Protein AF-A0AB33C0I4-F1 (afdb_monomer_lite)

Sequence (66 aa):
MHEPLSTSILSLAAVREVHLTPAINSIVVCYDPQGITEKAFQENFCQLLQQLTPAHGLRCCEADNW

pLDDT: mean 73.04, std 12.85, range [40.38, 86.69]

Secondary structure (DSSP, 8-state):
--HHHHHHHHTSTTEEEEEEEGGGTEEEEEE--TT--HHHHHHHHHHHHHHH-TTS----------

Foldseek 3Di:
DCVVPQVLLCPDAFWDDWDQDPVVRDIDTHGDCPVPDPVNSLVVSQVSVCVVCVPPPDDDDDPDDD

Radius of gyration: 12.06 Å; chains: 1; bounding box: 27×26×29 Å

Structure (mmCIF, N/CA/C/O backbone):
data_AF-A0AB33C0I4-F1
#
_entry.id   AF-A0AB33C0I4-F1
#
loop_
_atom_site.group_PDB
_atom_site.id
_atom_site.type_symbol
_atom_site.label_atom_id
_atom_site.label_alt_id
_atom_site.label_comp_id
_atom_site.label_asym_id
_atom_site.label_entity_id
_atom_site.label_seq_id
_atom_site.pdbx_PDB_ins_code
_atom_site.Cartn_x
_atom_site.Cartn_y
_atom_site.Cartn_z
_atom_site.occupancy
_atom_site.B_iso_or_equiv
_atom_site.auth_seq_id
_atom_site.auth_comp_id
_atom_site.auth_asym_id
_atom_site.auth_atom_id
_atom_site.pdbx_PDB_model_num
ATOM 1 N N . MET A 1 1 ? 6.832 -5.591 -17.765 1.00 49.44 1 MET A N 1
ATOM 2 C CA . MET A 1 1 ? 6.623 -6.460 -16.581 1.00 49.44 1 MET A CA 1
ATOM 3 C C . MET A 1 1 ? 6.099 -5.687 -15.351 1.00 49.44 1 MET A C 1
ATOM 5 O O . MET A 1 1 ? 6.215 -6.198 -14.250 1.00 49.44 1 MET A O 1
ATOM 9 N N . HIS A 1 2 ? 5.500 -4.489 -15.497 1.00 54.09 2 HIS A N 1
ATOM 10 C CA . HIS A 1 2 ? 5.081 -3.635 -14.360 1.00 54.09 2 HIS A CA 1
ATOM 11 C C . HIS A 1 2 ? 3.571 -3.641 -14.058 1.00 54.09 2 HIS A C 1
ATOM 13 O O . HIS A 1 2 ? 3.182 -3.357 -12.930 1.00 54.09 2 HIS A O 1
ATOM 19 N N . GLU A 1 3 ? 2.725 -4.003 -15.025 1.00 56.78 3 GLU A N 1
ATOM 20 C CA . GLU A 1 3 ? 1.269 -4.104 -14.838 1.00 56.78 3 GLU A CA 1
ATOM 21 C C . GLU A 1 3 ? 0.815 -5.029 -13.690 1.00 56.78 3 GLU A C 1
ATOM 23 O O . GLU A 1 3 ? -0.102 -4.638 -12.972 1.00 56.78 3 GLU A O 1
ATOM 28 N N . PRO A 1 4 ? 1.439 -6.197 -13.407 1.00 69.38 4 PRO A N 1
ATOM 29 C CA . PRO A 1 4 ? 0.953 -7.046 -12.316 1.00 69.38 4 PRO A CA 1
ATOM 30 C C . PRO A 1 4 ? 1.142 -6.419 -10.925 1.00 69.38 4 PRO A C 1
ATOM 32 O O . PRO A 1 4 ? 0.395 -6.751 -10.007 1.00 69.38 4 PRO A O 1
ATOM 35 N N . LEU A 1 5 ? 2.100 -5.501 -10.752 1.00 72.75 5 LEU A N 1
ATOM 36 C CA . LEU A 1 5 ? 2.380 -4.859 -9.463 1.00 72.75 5 LEU A CA 1
ATOM 37 C C . LEU A 1 5 ? 1.365 -3.764 -9.133 1.00 72.75 5 LEU A C 1
ATOM 39 O O . LEU A 1 5 ? 0.816 -3.766 -8.034 1.00 72.75 5 LEU A O 1
ATOM 43 N N . SER A 1 6 ? 1.072 -2.860 -10.074 1.00 72.25 6 SER A N 1
ATOM 44 C CA . SER A 1 6 ? 0.097 -1.787 -9.839 1.00 72.25 6 SER A CA 1
ATOM 45 C C . SER A 1 6 ? -1.304 -2.344 -9.596 1.00 72.25 6 SER A C 1
ATOM 47 O O . SER A 1 6 ? -1.964 -1.925 -8.649 1.00 72.25 6 SER A O 1
ATOM 49 N N . THR A 1 7 ? -1.736 -3.336 -10.382 1.00 78.19 7 THR A N 1
ATOM 50 C CA . THR A 1 7 ? -3.039 -3.991 -10.195 1.00 78.19 7 THR A CA 1
ATOM 51 C C . THR A 1 7 ? -3.131 -4.717 -8.856 1.00 78.19 7 THR A C 1
ATOM 53 O O . THR A 1 7 ? -4.151 -4.619 -8.179 1.00 78.19 7 THR A O 1
ATOM 56 N N . SER A 1 8 ? -2.063 -5.399 -8.434 1.00 79.38 8 SER A N 1
ATOM 57 C CA . SER A 1 8 ? -2.048 -6.079 -7.135 1.00 79.38 8 SER A CA 1
ATOM 58 C C . SER A 1 8 ? -2.093 -5.085 -5.973 1.00 79.38 8 SER A C 1
ATOM 60 O O . SER A 1 8 ? -2.827 -5.308 -5.017 1.00 79.38 8 SER A O 1
ATOM 62 N N . ILE A 1 9 ? -1.381 -3.956 -6.052 1.00 80.50 9 ILE A N 1
ATOM 63 C CA . ILE A 1 9 ? -1.410 -2.929 -4.998 1.00 80.50 9 ILE A CA 1
ATOM 64 C C . ILE A 1 9 ? -2.773 -2.229 -4.944 1.00 80.50 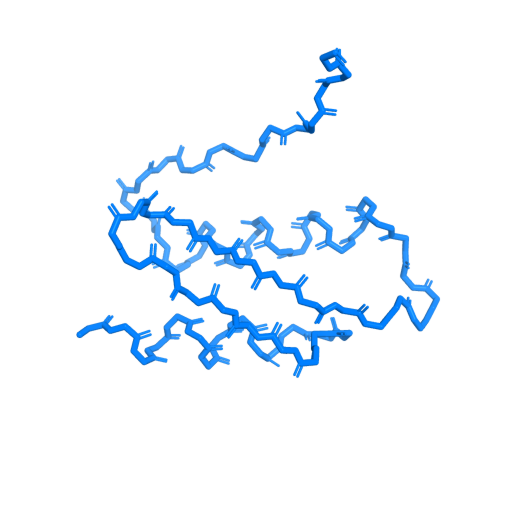9 ILE A C 1
ATOM 66 O O . ILE A 1 9 ? -3.296 -2.014 -3.857 1.00 80.50 9 ILE A O 1
ATOM 70 N N . LEU A 1 10 ? -3.391 -1.940 -6.092 1.00 81.31 10 LEU A N 1
ATOM 71 C CA . LEU A 1 10 ? -4.756 -1.399 -6.156 1.00 81.31 10 LEU A CA 1
ATOM 72 C C . LEU A 1 10 ? -5.814 -2.346 -5.561 1.00 81.31 10 LEU A C 1
ATOM 74 O O . LEU A 1 10 ? -6.917 -1.904 -5.258 1.00 81.31 10 LEU A O 1
ATOM 78 N N . SER A 1 11 ? -5.502 -3.637 -5.399 1.00 80.38 11 SER A N 1
ATOM 79 C CA . SER A 1 11 ? -6.406 -4.611 -4.775 1.00 80.38 11 SER A CA 1
ATOM 80 C C . SER A 1 11 ? -6.411 -4.559 -3.242 1.00 80.38 11 SER A C 1
ATOM 82 O O . SER A 1 11 ? -7.313 -5.121 -2.618 1.00 80.38 11 SER A O 1
ATOM 84 N N . LEU A 1 12 ? -5.443 -3.871 -2.621 1.00 79.44 12 LEU A N 1
ATOM 85 C CA . LEU A 1 12 ? -5.465 -3.620 -1.183 1.00 79.44 12 LEU A CA 1
ATOM 86 C C . LEU A 1 12 ? -6.646 -2.716 -0.839 1.00 79.44 12 LEU A C 1
ATOM 88 O O . LEU A 1 12 ? -6.821 -1.638 -1.412 1.00 79.44 12 LEU A O 1
ATOM 92 N N . ALA A 1 13 ? -7.424 -3.139 0.157 1.00 68.88 13 ALA A N 1
ATOM 93 C CA . ALA A 1 13 ? -8.433 -2.284 0.762 1.00 68.88 13 ALA A CA 1
ATOM 94 C C . ALA A 1 13 ? -7.797 -0.942 1.166 1.00 68.88 13 ALA A C 1
ATOM 96 O O . ALA A 1 13 ? -6.645 -0.911 1.596 1.00 68.88 13 ALA A O 1
ATOM 97 N N . ALA A 1 14 ? -8.557 0.144 1.011 1.00 79.44 14 ALA A N 1
ATOM 98 C CA . ALA A 1 14 ? -8.136 1.537 1.185 1.00 79.44 14 ALA A CA 1
ATOM 99 C C . ALA A 1 14 ? -7.285 2.158 0.060 1.00 79.44 14 ALA A C 1
ATOM 101 O O . ALA A 1 14 ? -7.281 3.383 -0.035 1.00 79.44 14 ALA A O 1
ATOM 102 N N . VAL A 1 15 ? -6.623 1.411 -0.831 1.00 83.38 15 VAL A N 1
ATOM 103 C CA . VAL A 1 15 ? -5.801 2.032 -1.890 1.00 83.38 15 VAL A CA 1
ATOM 104 C C . VAL A 1 15 ? -6.672 2.678 -2.970 1.00 83.38 15 VAL A C 1
ATOM 106 O O . VAL A 1 15 ? -7.547 2.041 -3.550 1.00 83.38 15 VAL A O 1
ATOM 109 N N . ARG A 1 16 ? -6.414 3.956 -3.270 1.00 85.06 16 ARG A N 1
ATOM 110 C CA . ARG A 1 16 ? -7.097 4.708 -4.335 1.00 85.06 16 ARG A CA 1
ATOM 111 C C . ARG A 1 16 ? -6.235 4.909 -5.568 1.00 85.06 16 ARG A C 1
ATOM 113 O O . ARG A 1 16 ? -6.761 4.946 -6.676 1.00 85.06 16 ARG A O 1
ATOM 120 N N . GLU A 1 17 ? -4.933 5.072 -5.372 1.00 85.69 17 GLU A N 1
ATOM 121 C CA . GLU A 1 17 ? -4.012 5.382 -6.454 1.00 85.69 17 GLU A CA 1
ATOM 122 C C . GLU A 1 17 ? -2.626 4.814 -6.163 1.00 85.69 17 GLU A C 1
ATOM 124 O O . GLU A 1 17 ? -2.181 4.780 -5.014 1.00 85.69 17 GLU A O 1
ATOM 129 N N . VAL A 1 18 ? -1.945 4.373 -7.219 1.00 84.19 18 VAL A N 1
ATOM 130 C CA . VAL A 1 18 ? -0.594 3.821 -7.154 1.00 84.19 18 VAL A CA 1
ATOM 131 C C . VAL A 1 18 ? 0.241 4.473 -8.241 1.00 84.19 18 VAL A C 1
ATOM 133 O O . VAL A 1 18 ? -0.055 4.330 -9.426 1.00 84.19 18 VAL A O 1
ATOM 136 N N . HIS A 1 19 ? 1.316 5.136 -7.834 1.00 82.56 19 HIS A N 1
ATOM 137 C CA . HIS A 1 19 ? 2.316 5.693 -8.734 1.00 82.56 19 HIS A CA 1
ATOM 138 C C . HIS A 1 19 ? 3.598 4.880 -8.613 1.00 82.56 19 HIS A C 1
ATOM 140 O O . HIS A 1 19 ? 4.249 4.858 -7.568 1.00 82.56 19 HIS A O 1
ATOM 146 N N . LEU A 1 20 ? 3.953 4.191 -9.695 1.00 81.31 20 LEU A N 1
ATOM 147 C CA . LEU A 1 20 ? 5.230 3.499 -9.817 1.00 81.31 20 LEU A CA 1
ATOM 148 C C . LEU A 1 20 ? 6.217 4.445 -10.494 1.00 81.31 20 LEU A C 1
ATOM 150 O O . LEU A 1 20 ? 5.949 4.908 -11.602 1.00 81.31 20 LEU A O 1
ATOM 154 N N . THR A 1 21 ? 7.374 4.670 -9.874 1.00 77.88 21 THR A N 1
ATOM 155 C CA . THR A 1 21 ? 8.472 5.444 -10.464 1.00 77.88 21 THR A CA 1
ATOM 156 C C . THR A 1 21 ? 9.651 4.506 -10.736 1.00 77.88 21 THR A C 1
ATOM 158 O O . THR A 1 21 ? 10.513 4.332 -9.868 1.00 77.88 21 THR A O 1
ATOM 161 N N . PRO A 1 22 ? 9.726 3.890 -11.937 1.00 68.38 22 PRO A N 1
ATOM 162 C CA . PRO A 1 22 ? 10.734 2.876 -12.252 1.00 68.38 22 PRO A CA 1
ATOM 163 C C . PRO A 1 22 ? 12.163 3.416 -12.202 1.00 68.38 22 PRO A C 1
ATOM 165 O O . PRO A 1 22 ? 13.080 2.693 -11.840 1.00 68.38 22 PRO A O 1
ATOM 168 N N . ALA 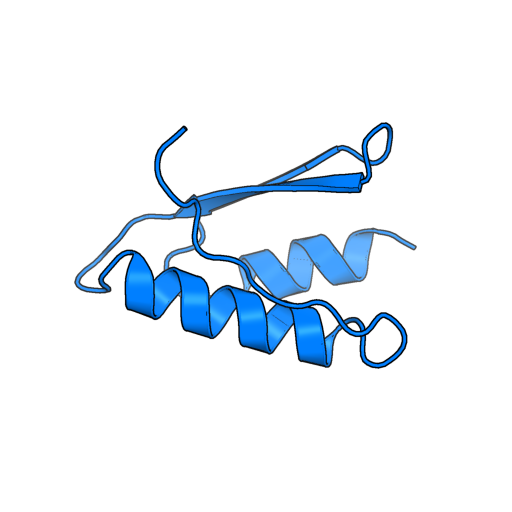A 1 23 ? 12.354 4.699 -12.527 1.00 72.38 23 ALA A N 1
ATOM 169 C CA . ALA A 1 23 ? 13.673 5.331 -12.570 1.00 72.38 23 ALA A CA 1
ATOM 170 C C . ALA A 1 23 ? 14.407 5.325 -11.216 1.00 72.38 23 ALA A C 1
ATOM 172 O O . ALA A 1 23 ? 15.631 5.408 -11.189 1.00 72.38 23 ALA A O 1
ATOM 173 N N . ILE A 1 24 ? 13.669 5.225 -10.107 1.00 70.94 24 ILE A N 1
ATOM 174 C CA . ILE A 1 24 ? 14.216 5.227 -8.743 1.00 70.94 24 ILE A CA 1
ATOM 175 C C . ILE A 1 24 ? 13.733 4.030 -7.913 1.00 70.94 24 ILE A C 1
ATOM 177 O O . ILE A 1 24 ? 13.886 4.042 -6.696 1.00 70.94 24 ILE A O 1
ATOM 181 N N . ASN A 1 25 ? 13.126 3.017 -8.546 1.00 73.94 25 ASN A N 1
ATOM 182 C CA . ASN A 1 25 ? 12.518 1.863 -7.870 1.00 73.94 25 ASN A CA 1
ATOM 183 C C . ASN A 1 25 ? 11.619 2.254 -6.680 1.00 73.94 25 ASN A C 1
ATOM 185 O O . ASN A 1 25 ? 11.666 1.628 -5.623 1.00 73.94 25 ASN A O 1
ATOM 189 N N . SER A 1 26 ? 10.806 3.299 -6.854 1.00 76.06 26 SER A N 1
ATOM 190 C CA . SER A 1 26 ? 9.917 3.812 -5.808 1.00 76.06 26 SER A CA 1
ATOM 191 C C . SER A 1 26 ? 8.452 3.548 -6.141 1.00 76.06 26 SER A C 1
ATOM 193 O O . SER A 1 26 ? 8.049 3.570 -7.309 1.00 76.06 26 SER A O 1
ATOM 195 N N . ILE A 1 27 ? 7.664 3.303 -5.097 1.00 80.38 27 ILE A N 1
ATOM 196 C CA . ILE A 1 27 ? 6.221 3.092 -5.155 1.00 80.38 27 ILE A CA 1
ATOM 197 C C . ILE A 1 27 ? 5.582 4.086 -4.192 1.00 80.38 27 ILE A C 1
ATOM 199 O O . ILE A 1 27 ? 5.865 4.058 -2.997 1.00 80.38 27 ILE A O 1
ATOM 203 N N . VAL A 1 28 ? 4.710 4.943 -4.714 1.00 83.19 28 VAL A N 1
ATOM 204 C CA . VAL A 1 28 ? 3.890 5.858 -3.917 1.00 83.19 28 VAL A CA 1
ATOM 205 C C . VAL A 1 28 ? 2.450 5.375 -3.975 1.00 83.19 28 VAL A C 1
ATOM 207 O O . VAL A 1 28 ? 1.934 5.077 -5.053 1.00 83.19 28 VAL A O 1
ATOM 210 N N . VAL A 1 29 ? 1.804 5.288 -2.815 1.00 84.44 29 VAL A N 1
ATOM 211 C CA . VAL A 1 29 ? 0.431 4.797 -2.692 1.00 84.44 29 VAL A CA 1
ATOM 212 C C . VAL A 1 29 ? -0.412 5.832 -1.964 1.00 84.44 29 VAL A C 1
ATOM 214 O O . VAL A 1 29 ? -0.095 6.216 -0.841 1.00 84.44 29 VAL A O 1
ATOM 217 N N . CYS A 1 30 ? -1.500 6.259 -2.598 1.00 85.62 30 CYS A N 1
ATOM 218 C CA . CYS A 1 30 ? -2.521 7.081 -1.962 1.00 85.62 30 CYS A CA 1
ATOM 219 C C . CYS A 1 30 ? -3.621 6.152 -1.452 1.00 85.62 30 CYS A C 1
ATOM 221 O O . CYS A 1 30 ? -4.225 5.420 -2.243 1.00 85.62 30 CYS A O 1
ATOM 223 N N . TYR A 1 31 ? -3.900 6.190 -0.151 1.00 83.50 31 TYR A N 1
ATOM 224 C CA . TYR A 1 31 ? -4.944 5.378 0.464 1.00 83.50 31 TYR A CA 1
ATOM 225 C C . TYR A 1 31 ? -5.922 6.236 1.274 1.00 83.50 31 TYR A C 1
ATOM 227 O O . TYR A 1 31 ? -5.557 7.286 1.800 1.00 83.50 31 TYR A O 1
ATOM 235 N N . ASP A 1 32 ? -7.181 5.806 1.331 1.00 86.69 32 ASP A N 1
ATOM 236 C CA . ASP A 1 32 ? -8.211 6.392 2.182 1.00 86.69 32 ASP A CA 1
ATOM 237 C C . ASP A 1 32 ? -8.316 5.563 3.463 1.00 86.69 32 ASP A C 1
ATOM 239 O O . ASP A 1 32 ? -8.728 4.403 3.397 1.00 86.69 32 ASP A O 1
ATOM 243 N N . PRO A 1 33 ? -7.941 6.114 4.625 1.00 76.00 33 PRO A N 1
ATOM 244 C CA . PRO A 1 33 ? -7.775 5.316 5.816 1.00 76.00 33 PRO A CA 1
ATOM 245 C C . PRO A 1 33 ? -9.057 4.658 6.322 1.00 76.00 33 PRO A C 1
ATOM 247 O O . PRO A 1 33 ? -8.879 3.820 7.169 1.00 76.00 33 PRO A O 1
ATOM 250 N N . GLN A 1 34 ? -10.292 4.957 5.880 1.00 80.56 34 GLN A N 1
ATOM 251 C CA . GLN A 1 34 ? -11.570 4.250 6.200 1.00 80.56 34 GLN A CA 1
ATOM 252 C C . GLN A 1 34 ? -11.664 3.400 7.511 1.00 80.56 34 GLN A C 1
ATOM 254 O O . GLN A 1 34 ? -12.314 2.356 7.534 1.00 80.56 34 GLN A O 1
ATOM 259 N N . GLY A 1 35 ? -11.043 3.813 8.622 1.00 81.19 35 GLY A N 1
ATOM 260 C CA . GLY A 1 35 ? -10.943 3.031 9.867 1.00 81.19 35 GLY A CA 1
ATOM 261 C C . GLY A 1 35 ? -9.731 2.085 10.029 1.00 81.19 35 GLY A C 1
ATOM 262 O O . GLY A 1 35 ? -9.580 1.505 11.102 1.00 81.19 35 GLY A O 1
ATOM 263 N N . ILE A 1 36 ? -8.850 1.938 9.037 1.00 84.25 36 ILE A N 1
ATOM 264 C CA . ILE A 1 36 ? -7.513 1.339 9.154 1.00 84.25 36 ILE A CA 1
ATOM 265 C C . ILE A 1 36 ? -6.485 2.375 9.641 1.00 84.25 36 ILE A C 1
ATOM 267 O O . ILE A 1 36 ? -6.473 3.532 9.221 1.00 84.25 36 ILE A O 1
ATOM 271 N N . THR A 1 37 ? -5.607 1.967 10.557 1.00 85.38 37 THR A N 1
ATOM 272 C CA . THR A 1 37 ? -4.476 2.796 10.994 1.00 85.38 37 THR A CA 1
ATOM 273 C C . THR A 1 37 ? -3.362 2.763 9.952 1.00 85.38 37 THR A C 1
ATOM 275 O O . THR A 1 37 ? -3.202 1.769 9.245 1.00 85.38 37 THR A O 1
ATOM 278 N N . GLU A 1 38 ? -2.540 3.812 9.891 1.00 83.62 38 GLU A N 1
ATOM 279 C CA . GLU A 1 38 ? -1.375 3.852 8.993 1.00 83.62 38 GLU A CA 1
ATOM 280 C C . GLU A 1 38 ? -0.475 2.621 9.165 1.00 83.62 38 GLU A C 1
ATOM 282 O O . GLU A 1 38 ? -0.085 1.993 8.185 1.00 83.62 38 GLU A O 1
ATOM 287 N N . LYS A 1 39 ? -0.244 2.199 10.414 1.00 84.25 39 LYS A N 1
ATOM 288 C CA . LYS A 1 39 ? 0.531 0.995 10.725 1.00 84.25 39 LYS A CA 1
ATOM 289 C C . LYS A 1 39 ? -0.088 -0.275 10.138 1.00 84.25 39 LYS A C 1
ATOM 291 O O . LYS A 1 39 ? 0.612 -1.054 9.501 1.00 84.25 39 LYS A O 1
ATOM 296 N N . ALA A 1 40 ? -1.391 -0.483 10.325 1.00 84.06 40 ALA A N 1
ATOM 297 C CA . ALA A 1 40 ? -2.068 -1.666 9.796 1.00 84.06 40 ALA A CA 1
ATOM 298 C C . ALA A 1 40 ? -2.092 -1.663 8.257 1.00 84.06 40 ALA A C 1
ATOM 300 O O . ALA A 1 40 ? -1.957 -2.712 7.626 1.00 84.06 40 ALA A O 1
ATOM 301 N N . PHE A 1 41 ? -2.223 -0.484 7.6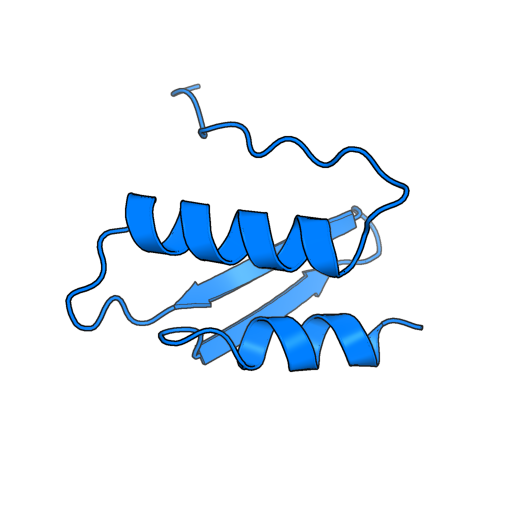40 1.00 85.50 41 PHE A N 1
ATOM 302 C CA . PHE A 1 41 ? -2.081 -0.333 6.196 1.00 85.50 41 PHE A CA 1
ATOM 303 C C . PHE A 1 41 ? -0.667 -0.708 5.737 1.00 85.50 41 PHE A C 1
ATOM 305 O O . PHE A 1 41 ? -0.514 -1.511 4.815 1.00 85.50 41 PHE A O 1
ATOM 312 N N . GLN A 1 42 ? 0.357 -0.184 6.411 1.00 82.31 42 GLN A N 1
ATOM 313 C CA . GLN A 1 42 ? 1.756 -0.479 6.126 1.00 82.31 42 GLN A CA 1
ATOM 314 C C . GLN A 1 42 ? 2.042 -1.981 6.241 1.00 82.31 42 GLN A C 1
ATOM 316 O O . GLN A 1 42 ? 2.611 -2.552 5.317 1.00 82.31 42 GLN A O 1
ATOM 321 N N . GLU A 1 43 ? 1.602 -2.651 7.310 1.00 8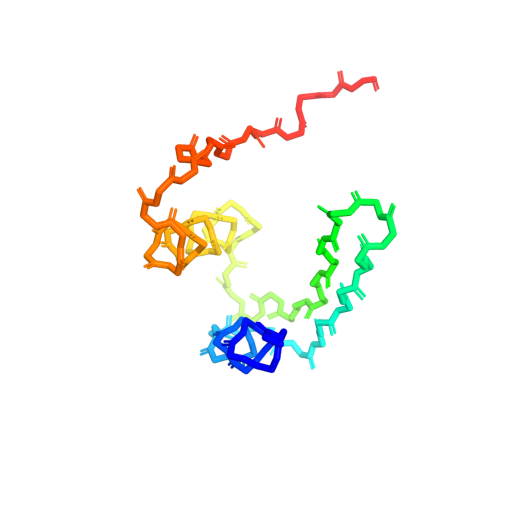4.94 43 GLU A N 1
ATOM 322 C CA . GLU A 1 43 ? 1.784 -4.100 7.491 1.00 84.94 43 GLU A CA 1
ATOM 323 C C . GLU A 1 43 ? 1.166 -4.910 6.337 1.00 84.94 43 GLU A C 1
ATOM 325 O O . GLU A 1 43 ? 1.836 -5.772 5.760 1.00 84.94 43 GLU A O 1
ATOM 330 N N . ASN A 1 44 ? -0.068 -4.587 5.934 1.00 85.12 44 ASN A N 1
ATOM 331 C CA . ASN A 1 44 ? -0.747 -5.231 4.804 1.00 85.12 44 ASN A CA 1
ATOM 332 C C . ASN A 1 44 ? -0.030 -4.981 3.469 1.00 85.12 44 ASN A C 1
ATOM 334 O O . ASN A 1 44 ? 0.163 -5.903 2.672 1.00 85.12 44 ASN A O 1
ATOM 338 N N . PHE A 1 45 ? 0.390 -3.739 3.225 1.00 83.62 45 PHE A N 1
ATOM 339 C CA . PHE A 1 45 ? 1.124 -3.358 2.022 1.00 83.62 45 PHE A CA 1
ATOM 340 C C . PHE A 1 45 ? 2.464 -4.099 1.923 1.00 83.62 45 PHE A C 1
ATOM 342 O O . PHE A 1 45 ? 2.815 -4.645 0.876 1.00 83.62 45 PHE A O 1
ATOM 349 N N . CYS A 1 46 ? 3.175 -4.207 3.041 1.00 80.19 46 CYS A N 1
ATOM 350 C CA . CYS A 1 46 ? 4.422 -4.948 3.165 1.00 80.19 46 CYS A CA 1
ATOM 351 C C . CYS A 1 46 ? 4.265 -6.442 2.890 1.00 80.19 46 CYS A C 1
ATOM 353 O O . CYS A 1 46 ? 5.055 -7.013 2.134 1.00 80.19 46 CYS A O 1
ATOM 355 N N . GLN A 1 47 ? 3.237 -7.072 3.463 1.00 82.06 47 GLN A N 1
ATOM 356 C CA . GLN A 1 47 ? 2.938 -8.477 3.197 1.00 82.06 47 GLN A CA 1
ATOM 357 C C . GLN A 1 47 ? 2.641 -8.723 1.716 1.00 82.06 47 GLN A C 1
ATOM 359 O O . GLN A 1 47 ? 3.165 -9.679 1.140 1.00 82.06 47 GLN A O 1
ATOM 364 N N . LEU A 1 48 ? 1.861 -7.845 1.075 1.00 82.25 48 LEU A N 1
ATOM 365 C CA . LEU A 1 48 ? 1.595 -7.944 -0.358 1.00 82.25 48 LEU A CA 1
ATOM 366 C C . LEU A 1 48 ? 2.895 -7.850 -1.170 1.00 82.25 48 LEU A C 1
ATOM 368 O O . LEU A 1 48 ? 3.145 -8.689 -2.035 1.00 82.25 48 LEU A O 1
ATOM 372 N N . LEU A 1 49 ? 3.748 -6.861 -0.888 1.00 78.06 49 LEU A N 1
ATOM 373 C CA . LEU A 1 49 ? 5.018 -6.705 -1.601 1.00 78.06 49 LEU A CA 1
ATOM 374 C C . LEU A 1 49 ? 5.912 -7.944 -1.457 1.00 78.06 49 LEU A C 1
ATOM 376 O O . LEU A 1 49 ? 6.499 -8.389 -2.445 1.00 78.06 49 LEU A O 1
ATOM 380 N N . GLN A 1 50 ? 5.971 -8.547 -0.268 1.00 76.00 50 GLN A N 1
ATOM 381 C CA . GLN A 1 50 ? 6.715 -9.788 -0.034 1.00 76.00 50 GLN A CA 1
ATOM 382 C C . GLN A 1 50 ? 6.169 -10.967 -0.850 1.00 76.00 50 GLN A C 1
ATOM 384 O O . GLN A 1 50 ? 6.955 -11.737 -1.402 1.00 76.00 50 GLN A O 1
ATOM 389 N N . GLN A 1 51 ? 4.844 -11.093 -0.981 1.00 75.56 51 GLN A N 1
ATOM 390 C CA . GLN A 1 51 ? 4.222 -12.121 -1.825 1.00 75.56 51 GLN A CA 1
ATOM 391 C C . GLN A 1 51 ? 4.518 -11.912 -3.314 1.00 75.56 51 GLN A C 1
ATOM 393 O O . GLN A 1 51 ? 4.741 -12.879 -4.041 1.00 75.56 51 GLN A O 1
ATOM 398 N N . LEU A 1 52 ? 4.543 -10.658 -3.769 1.00 73.62 52 LEU A N 1
ATOM 399 C CA . LEU A 1 52 ? 4.811 -10.310 -5.167 1.00 73.62 52 LEU A CA 1
ATOM 400 C C . LEU A 1 52 ? 6.299 -10.395 -5.528 1.00 73.62 52 LEU A C 1
ATOM 402 O O . LEU A 1 52 ? 6.645 -10.595 -6.691 1.00 73.62 52 LEU A O 1
ATOM 406 N N . THR A 1 53 ? 7.189 -10.264 -4.543 1.00 66.75 53 THR A N 1
ATOM 407 C CA . THR A 1 53 ? 8.643 -10.348 -4.735 1.00 66.75 53 THR A CA 1
ATOM 408 C C . THR A 1 53 ? 9.300 -11.292 -3.725 1.00 66.75 53 THR A C 1
ATOM 410 O O . THR A 1 53 ? 10.107 -10.867 -2.895 1.00 66.75 53 THR A O 1
ATOM 413 N N . PRO A 1 54 ? 9.055 -12.611 -3.843 1.00 57.47 54 PRO A N 1
ATOM 414 C CA . PRO A 1 54 ? 9.665 -13.603 -2.957 1.00 57.47 54 PRO A CA 1
ATOM 415 C C . PRO A 1 54 ? 11.201 -13.642 -3.075 1.00 57.47 54 PRO A C 1
ATOM 417 O O . PRO A 1 54 ? 11.881 -14.103 -2.164 1.00 57.47 54 PRO A O 1
ATOM 420 N N . ALA A 1 55 ? 11.763 -13.129 -4.176 1.00 52.81 55 ALA A N 1
ATOM 421 C CA . ALA A 1 55 ? 13.195 -13.175 -4.472 1.00 52.81 55 ALA A CA 1
ATOM 422 C C . ALA A 1 55 ? 14.035 -12.024 -3.874 1.00 52.81 55 ALA A C 1
ATOM 424 O O . ALA A 1 55 ? 15.258 -12.127 -3.885 1.00 52.81 55 ALA A O 1
ATOM 425 N N . HIS A 1 56 ? 13.431 -10.938 -3.367 1.00 53.22 56 HIS A N 1
ATOM 426 C CA . HIS A 1 56 ? 14.182 -9.703 -3.063 1.00 53.22 56 HIS A CA 1
ATOM 427 C C . HIS A 1 56 ? 14.341 -9.365 -1.577 1.00 53.22 56 HIS A C 1
ATOM 429 O O . HIS A 1 56 ? 14.964 -8.355 -1.264 1.00 53.22 56 HIS A O 1
ATOM 435 N N . GLY A 1 57 ? 13.828 -10.186 -0.651 1.00 51.72 57 GLY A N 1
ATOM 436 C CA . GLY A 1 57 ? 14.062 -9.970 0.783 1.00 51.72 57 GLY A CA 1
ATOM 437 C C . GLY A 1 57 ? 13.660 -8.568 1.257 1.00 51.72 57 GLY A C 1
ATOM 438 O O . GLY A 1 57 ? 14.358 -7.981 2.084 1.00 51.72 57 GLY A O 1
ATOM 439 N N . LEU A 1 58 ? 12.572 -8.020 0.699 1.00 57.44 58 LEU A N 1
ATOM 440 C CA . LEU A 1 58 ? 12.064 -6.699 1.055 1.00 57.44 58 LEU A CA 1
ATOM 441 C C . LEU A 1 58 ? 11.749 -6.669 2.553 1.00 57.44 58 LEU A C 1
ATOM 443 O O . LEU A 1 58 ? 10.849 -7.361 3.042 1.00 57.44 58 LEU A O 1
ATOM 447 N N . ARG A 1 59 ? 12.521 -5.863 3.282 1.00 56.44 59 ARG A N 1
ATOM 448 C CA . ARG A 1 59 ? 12.222 -5.497 4.661 1.00 56.44 59 ARG A CA 1
ATOM 449 C C . ARG A 1 59 ? 11.457 -4.193 4.625 1.00 56.44 59 ARG A C 1
ATOM 451 O O . ARG A 1 59 ? 11.934 -3.214 4.059 1.00 56.44 59 ARG A O 1
ATOM 458 N N . CYS A 1 60 ? 10.289 -4.191 5.241 1.00 58.09 60 CYS A N 1
ATOM 459 C CA . CYS A 1 60 ? 9.638 -2.941 5.554 1.00 58.09 60 CYS A CA 1
ATOM 460 C C . CYS A 1 60 ? 10.330 -2.311 6.748 1.00 58.09 60 CYS A C 1
ATOM 462 O O . CYS A 1 60 ? 10.347 -2.884 7.834 1.00 58.09 60 CYS A O 1
ATOM 464 N N . CYS A 1 61 ? 10.940 -1.160 6.507 1.00 56.62 61 CYS A N 1
ATOM 465 C CA . CYS A 1 61 ?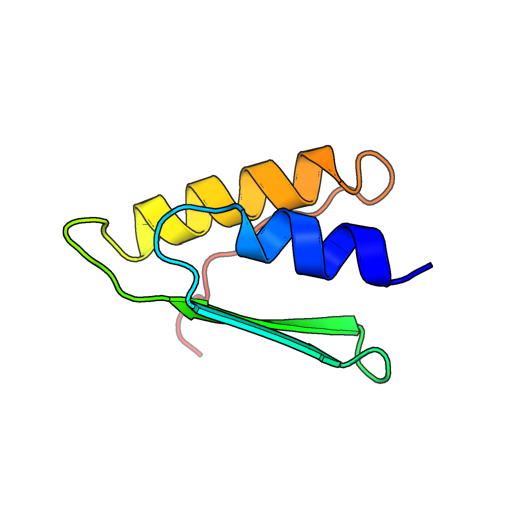 11.456 -0.302 7.554 1.00 56.62 61 CYS A CA 1
ATOM 466 C C . CYS A 1 61 ? 10.362 0.712 7.892 1.00 56.62 61 CYS A C 1
ATOM 468 O O . CYS A 1 61 ? 9.748 1.276 6.983 1.00 56.62 61 CYS A O 1
ATOM 470 N N . GLU A 1 62 ? 10.100 0.929 9.179 1.00 55.22 62 GLU A N 1
ATOM 471 C CA . GLU A 1 62 ? 9.400 2.141 9.602 1.00 55.22 62 GLU A CA 1
ATOM 472 C C . GLU A 1 62 ? 10.224 3.350 9.144 1.00 55.22 62 GLU A C 1
ATOM 474 O O . GLU A 1 62 ? 11.459 3.300 9.125 1.00 55.22 62 GLU A O 1
ATOM 479 N N . ALA A 1 63 ? 9.545 4.413 8.713 1.00 52.62 63 ALA A N 1
ATOM 480 C CA . ALA A 1 63 ? 10.191 5.697 8.496 1.00 52.62 63 ALA A CA 1
ATOM 481 C C . ALA A 1 63 ? 10.583 6.243 9.876 1.00 52.62 63 ALA A C 1
ATOM 483 O O . ALA A 1 63 ? 9.835 6.992 10.498 1.00 52.62 63 ALA A O 1
ATOM 484 N N . ASP A 1 64 ? 11.715 5.778 10.399 1.00 44.75 64 ASP A N 1
ATOM 485 C CA . ASP A 1 64 ? 12.297 6.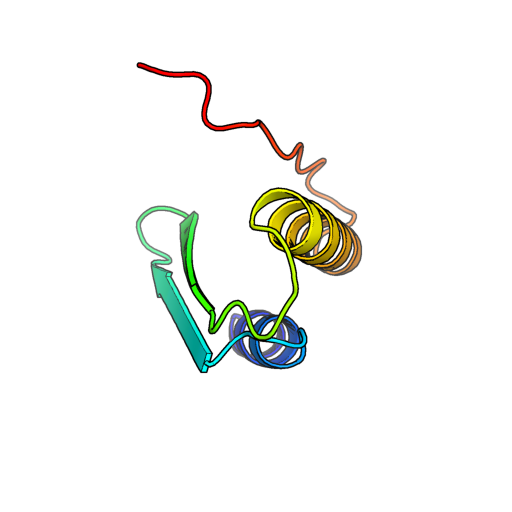316 11.620 1.00 44.75 64 ASP A CA 1
ATOM 486 C C . ASP A 1 64 ? 12.627 7.791 11.356 1.00 44.75 64 ASP A C 1
ATOM 488 O O . ASP A 1 64 ? 13.232 8.118 10.331 1.00 44.75 64 ASP A O 1
ATOM 492 N N . ASN A 1 65 ? 12.132 8.667 12.234 1.00 40.38 65 ASN A N 1
ATOM 493 C CA . ASN A 1 65 ? 12.230 10.122 12.124 1.00 40.38 65 ASN A CA 1
ATOM 494 C C . ASN A 1 65 ? 13.661 10.553 11.752 1.00 40.38 65 ASN A C 1
ATOM 496 O O . ASN A 1 65 ? 14.570 10.442 12.577 1.00 40.38 65 ASN A O 1
ATOM 500 N N . TRP A 1 66 ? 13.840 11.067 10.533 1.00 40.62 66 TRP A N 1
ATOM 501 C CA . TRP A 1 66 ? 15.009 11.871 10.172 1.00 40.62 66 TRP A CA 1
ATOM 502 C C . TRP A 1 66 ? 14.868 13.300 10.685 1.00 40.62 66 TRP A C 1
ATOM 504 O O . TRP A 1 66 ? 13.759 13.867 10.555 1.00 40.62 66 TRP A O 1
#

Organism: NCBI:txid1903187